Protein AF-B4F1W9-F1 (afdb_monomer_lite)

pLDDT: mean 80.56, std 11.06, range [47.81, 92.5]

Foldseek 3Di:
DVLVVQLVVLVVQLVCLVVCLVVCLPVVLVVCCVVVPPVCVVVSLVVSLVSLVVSLVSNVVSVVSNCVSPPDDPDDRDCPVVVVSVVSNVVVVVVVVVVVVVVVD

Secondary structure (DSSP, 8-state):
-HHHHHHHHHHHHHHHHHHHHHHHHHHHHHHHHHHHGGGGHHHHHHHHHHHHHHHHHHHHHHHHHHHHH-SS---PPP-HHHHHHHHHHHHHHHHHHHHHHHHH-

Organism: Proteus mirabilis (strain HI4320) (NCBI:txid529507)

Radius of gyration: 17.7 Å; chains: 1; bounding box: 43×28×56 Å

Sequence (105 aa):
MINNQKAYLAQERLFLIDKFGPLLFFLIPLIMLIIGGKSWAKYVAFLCQGIALIYIVVFYQARKYYLSFQHENNKGIPYRFYRIAWVYLFLILCLEVVLLVQHAF

Structure (mmCIF, N/CA/C/O backbone):
data_AF-B4F1W9-F1
#
_entry.id   AF-B4F1W9-F1
#
loop_
_atom_site.group_PDB
_atom_site.id
_atom_site.type_symbol
_atom_site.label_atom_id
_atom_site.label_alt_id
_atom_site.label_comp_id
_atom_site.label_asym_id
_atom_site.label_entity_id
_atom_site.label_seq_id
_atom_site.pdbx_PDB_ins_code
_atom_site.Cartn_x
_atom_site.Cartn_y
_atom_site.Cartn_z
_atom_site.occupancy
_atom_site.B_iso_or_equiv
_atom_site.auth_seq_id
_atom_site.auth_comp_id
_atom_site.auth_asym_id
_atom_site.auth_atom_id
_atom_site.pdbx_PDB_model_num
ATOM 1 N N . MET A 1 1 ? -18.279 3.662 28.907 1.00 49.06 1 MET A N 1
ATOM 2 C CA . MET A 1 1 ? -17.279 4.720 28.616 1.00 49.06 1 MET A CA 1
ATOM 3 C C . MET A 1 1 ? -16.089 4.219 27.782 1.00 49.06 1 MET A C 1
ATOM 5 O O . MET A 1 1 ? -15.817 4.812 26.748 1.00 49.06 1 MET A O 1
ATOM 9 N N . ILE A 1 2 ? -15.448 3.096 28.142 1.00 58.75 2 ILE A N 1
ATOM 10 C CA . ILE A 1 2 ? -14.267 2.520 27.446 1.00 58.75 2 ILE A CA 1
ATOM 11 C C . ILE A 1 2 ? -14.511 2.175 25.959 1.00 58.75 2 ILE A C 1
ATOM 13 O O . ILE A 1 2 ? -13.607 2.311 25.135 1.00 58.75 2 ILE A O 1
ATOM 17 N N . ASN A 1 3 ? -15.726 1.750 25.590 1.00 65.81 3 ASN A N 1
ATOM 18 C CA . ASN A 1 3 ? -16.036 1.337 24.213 1.00 65.81 3 ASN A CA 1
ATOM 19 C C . ASN A 1 3 ? -16.028 2.517 23.218 1.00 65.81 3 ASN A C 1
ATOM 21 O O . ASN A 1 3 ? -15.550 2.393 22.094 1.00 65.81 3 ASN A O 1
ATOM 25 N N . ASN A 1 4 ? -16.459 3.697 23.674 1.00 66.00 4 ASN A N 1
ATOM 26 C CA . ASN A 1 4 ? -16.554 4.895 22.837 1.00 66.00 4 ASN A CA 1
ATOM 27 C C . ASN A 1 4 ? -15.170 5.498 22.552 1.00 66.00 4 ASN A C 1
ATOM 29 O O . ASN A 1 4 ? -14.926 5.970 21.446 1.00 66.00 4 ASN A O 1
ATOM 33 N N . GLN A 1 5 ? -14.234 5.418 23.508 1.00 72.19 5 GLN A N 1
ATOM 34 C CA . GLN A 1 5 ? -12.843 5.832 23.284 1.00 72.19 5 GLN A CA 1
ATOM 35 C C . GLN A 1 5 ? -12.140 4.936 22.257 1.00 72.19 5 GLN A C 1
ATOM 37 O O . GLN A 1 5 ? -11.447 5.437 21.376 1.00 72.19 5 GLN A O 1
ATOM 42 N N . LYS A 1 6 ? -12.352 3.613 22.315 1.00 71.25 6 LYS A N 1
ATOM 43 C CA . LYS A 1 6 ? -11.785 2.670 21.333 1.00 71.25 6 LYS A CA 1
ATOM 44 C C . LYS A 1 6 ? -12.326 2.911 19.921 1.00 71.25 6 LYS A C 1
ATOM 46 O O . LYS A 1 6 ? -11.551 2.870 18.967 1.00 71.25 6 LYS A O 1
ATOM 51 N N . ALA A 1 7 ? -13.620 3.207 19.797 1.00 69.88 7 ALA A N 1
ATOM 52 C CA . ALA A 1 7 ? -14.242 3.563 18.524 1.00 69.88 7 ALA A CA 1
ATOM 53 C C . ALA A 1 7 ? -13.668 4.869 17.945 1.00 69.88 7 ALA A C 1
ATOM 55 O O . ALA A 1 7 ? -13.348 4.929 16.758 1.00 69.88 7 ALA A O 1
ATOM 56 N N . TYR A 1 8 ? -13.463 5.886 18.789 1.00 72.00 8 TYR A N 1
ATOM 57 C CA . TYR A 1 8 ? -12.881 7.166 18.377 1.00 72.00 8 TYR A CA 1
ATOM 58 C C . TYR A 1 8 ? -11.438 7.006 17.876 1.00 72.00 8 TYR A C 1
ATOM 60 O O . TYR A 1 8 ? -11.094 7.482 16.796 1.00 72.00 8 TYR A O 1
ATOM 68 N N . LEU A 1 9 ? -10.622 6.229 18.596 1.00 77.00 9 LEU A N 1
ATOM 69 C CA . LEU A 1 9 ? -9.250 5.906 18.191 1.00 77.00 9 LEU A CA 1
ATOM 70 C C . LEU A 1 9 ? -9.198 5.119 16.872 1.00 77.00 9 LEU A C 1
ATOM 72 O O . LEU A 1 9 ? -8.307 5.335 16.051 1.00 77.00 9 LEU A O 1
ATOM 76 N N . ALA A 1 10 ? -10.143 4.202 16.647 1.00 73.94 10 ALA A N 1
ATOM 77 C CA . ALA A 1 10 ? -10.241 3.471 15.385 1.00 73.94 10 ALA A CA 1
ATOM 78 C C . ALA A 1 10 ? -10.584 4.405 14.212 1.00 73.94 10 ALA A C 1
ATOM 80 O O . ALA A 1 10 ? -10.008 4.267 13.133 1.00 73.94 10 ALA A O 1
ATOM 81 N N . GLN A 1 11 ? -11.472 5.378 14.437 1.00 74.31 11 GLN A N 1
ATOM 82 C CA . GLN A 1 11 ? -11.829 6.392 13.446 1.00 74.31 11 GLN A CA 1
ATOM 83 C C . GLN A 1 11 ? -10.643 7.296 13.098 1.00 74.31 11 GLN A C 1
ATOM 85 O O . GLN A 1 11 ? -10.370 7.525 11.921 1.00 74.31 11 GLN A O 1
ATOM 90 N N . GLU A 1 12 ? -9.919 7.785 14.109 1.00 78.12 12 GLU A N 1
ATOM 91 C CA . GLU A 1 12 ? -8.731 8.620 13.908 1.00 78.12 12 GLU A CA 1
ATOM 92 C C . GLU A 1 12 ? -7.651 7.879 13.128 1.00 78.12 12 GLU A C 1
ATOM 94 O O . GLU A 1 12 ? -7.098 8.428 12.180 1.00 78.12 12 GLU A O 1
ATOM 99 N N . ARG A 1 13 ? -7.389 6.607 13.454 1.00 78.88 13 ARG A N 1
ATOM 100 C CA . ARG A 1 13 ? -6.438 5.783 12.693 1.00 78.88 13 ARG A CA 1
ATOM 101 C C . ARG A 1 13 ? -6.845 5.657 11.232 1.00 78.88 13 ARG A C 1
ATOM 103 O O . ARG A 1 13 ? -6.004 5.829 10.357 1.00 78.88 13 ARG A O 1
ATOM 110 N N . LEU A 1 14 ? -8.122 5.388 10.965 1.00 78.88 14 LEU A N 1
ATOM 111 C CA . LEU A 1 14 ? -8.639 5.276 9.604 1.00 78.88 14 LEU A CA 1
ATOM 112 C C . LEU A 1 14 ? -8.478 6.593 8.829 1.00 78.88 14 LEU A C 1
ATOM 114 O O . LEU A 1 14 ? -8.042 6.584 7.682 1.00 78.88 14 LEU A O 1
ATOM 118 N N . PHE A 1 15 ? -8.771 7.722 9.479 1.00 80.25 15 PHE A N 1
ATOM 119 C CA . PHE A 1 15 ? -8.609 9.058 8.910 1.00 80.25 15 PHE A CA 1
ATOM 120 C C . PHE A 1 15 ? -7.140 9.395 8.625 1.00 80.25 15 PHE A C 1
ATOM 122 O O . PHE A 1 15 ? -6.814 9.909 7.556 1.00 80.25 15 PHE A O 1
ATOM 129 N N . LEU A 1 16 ? -6.238 9.069 9.554 1.00 81.38 16 LEU A N 1
ATOM 130 C CA . LEU A 1 16 ? -4.800 9.242 9.368 1.00 81.38 16 LEU A CA 1
ATOM 131 C C . LEU A 1 16 ? -4.296 8.390 8.199 1.00 81.38 16 LEU A C 1
ATOM 133 O O . LEU A 1 16 ? -3.563 8.899 7.359 1.00 81.38 16 LEU A O 1
ATOM 137 N N . ILE A 1 17 ? -4.720 7.128 8.094 1.00 83.31 17 ILE A N 1
ATOM 138 C CA . ILE A 1 17 ? -4.333 6.251 6.981 1.00 83.31 17 ILE A CA 1
ATOM 139 C C . ILE A 1 17 ? -4.855 6.802 5.648 1.00 83.31 17 ILE A C 1
ATOM 141 O O . ILE A 1 17 ? -4.106 6.829 4.676 1.00 83.31 17 ILE A O 1
ATOM 145 N N . ASP A 1 18 ? -6.101 7.275 5.582 1.00 79.94 18 ASP A N 1
ATOM 146 C CA . ASP A 1 18 ? -6.665 7.845 4.351 1.00 79.94 18 ASP A CA 1
ATOM 147 C C . ASP A 1 18 ? -5.943 9.134 3.920 1.00 79.94 18 ASP A C 1
ATOM 149 O O . ASP A 1 18 ? -5.712 9.353 2.734 1.00 79.94 18 ASP A O 1
ATOM 153 N N . LYS A 1 19 ? -5.504 9.956 4.882 1.00 82.50 19 LYS A N 1
ATOM 154 C CA . LYS A 1 19 ? -4.785 11.207 4.609 1.00 82.50 19 LYS A CA 1
ATOM 155 C C . LYS A 1 19 ? -3.306 10.997 4.269 1.00 82.50 19 LYS A C 1
ATOM 157 O O . LYS A 1 19 ? -2.795 11.621 3.342 1.00 82.50 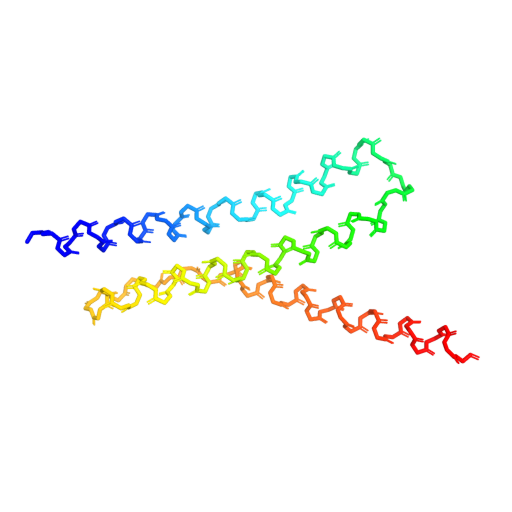19 LYS A O 1
ATOM 162 N N . PHE A 1 20 ? -2.608 10.145 5.018 1.00 84.25 20 PHE A N 1
ATOM 163 C CA . PHE A 1 20 ? -1.164 9.929 4.869 1.00 84.25 20 PHE A CA 1
ATOM 164 C C . PHE A 1 20 ? -0.810 8.823 3.873 1.00 84.25 20 PHE A C 1
ATOM 166 O O . PHE A 1 20 ? 0.286 8.847 3.320 1.00 84.25 20 PHE A O 1
ATOM 173 N N . GLY A 1 21 ? -1.715 7.883 3.598 1.00 82.25 21 GLY A N 1
ATOM 174 C CA . GLY A 1 21 ? -1.503 6.812 2.622 1.00 82.25 21 GLY A CA 1
ATOM 175 C C . GLY A 1 21 ? -1.144 7.319 1.221 1.00 82.25 21 GLY A C 1
ATOM 176 O O . GLY A 1 21 ? -0.085 6.947 0.716 1.00 82.25 21 GLY A O 1
ATOM 177 N N . PRO A 1 22 ? -1.951 8.214 0.616 1.00 84.62 22 PRO A N 1
ATOM 178 C CA . PRO A 1 22 ? -1.618 8.829 -0.666 1.00 84.62 22 PRO A CA 1
ATOM 179 C C . PRO A 1 22 ? -0.300 9.597 -0.610 1.00 84.62 22 PRO A C 1
ATOM 181 O O . PRO A 1 22 ? 0.527 9.471 -1.509 1.00 84.62 22 PRO A O 1
ATOM 184 N N . LEU A 1 23 ? -0.077 10.360 0.465 1.00 87.31 23 LEU A N 1
ATOM 185 C CA . LEU A 1 23 ? 1.137 11.153 0.634 1.00 87.31 23 LEU A CA 1
ATOM 186 C C . LEU A 1 23 ? 2.388 10.264 0.584 1.00 87.31 23 LEU A C 1
ATOM 188 O O . LEU A 1 23 ? 3.302 10.539 -0.186 1.00 87.31 23 LEU A O 1
ATOM 192 N N . LEU A 1 24 ? 2.408 9.179 1.361 1.00 85.12 24 LEU A N 1
ATOM 193 C CA . LEU A 1 24 ? 3.523 8.230 1.397 1.00 85.12 24 LEU A CA 1
ATOM 194 C C . LEU A 1 24 ? 3.710 7.518 0.054 1.00 85.12 24 LEU A C 1
ATOM 196 O O . LEU A 1 24 ? 4.844 7.352 -0.393 1.00 85.12 24 LEU A O 1
ATOM 200 N N . PHE A 1 25 ? 2.607 7.152 -0.606 1.00 86.06 25 PHE A N 1
ATOM 201 C CA . PHE A 1 25 ? 2.630 6.496 -1.911 1.00 86.06 25 PHE A CA 1
ATOM 202 C C . PHE A 1 25 ? 3.261 7.359 -3.007 1.00 86.06 25 PHE A C 1
ATOM 204 O O . PHE A 1 25 ? 3.898 6.817 -3.897 1.00 86.06 25 PHE A O 1
ATOM 211 N N . PHE A 1 26 ? 3.133 8.687 -2.950 1.00 86.19 26 PHE A N 1
ATOM 212 C CA . PHE A 1 26 ? 3.797 9.577 -3.908 1.00 86.19 26 PHE A CA 1
ATOM 213 C C . PHE A 1 26 ? 5.193 10.008 -3.453 1.00 86.19 26 PHE A C 1
ATOM 215 O O . PHE A 1 26 ? 6.111 10.077 -4.267 1.00 86.19 26 PHE A O 1
ATOM 222 N N . LEU A 1 27 ? 5.373 10.285 -2.161 1.00 89.50 27 LEU A N 1
ATOM 223 C CA . LEU A 1 27 ? 6.601 10.880 -1.642 1.00 89.50 27 LEU A CA 1
ATOM 224 C C . LEU A 1 27 ? 7.783 9.903 -1.676 1.00 89.50 27 LEU A C 1
ATOM 226 O O . LEU A 1 27 ? 8.874 10.287 -2.092 1.00 89.50 27 LEU A O 1
ATOM 230 N N . ILE A 1 28 ? 7.577 8.645 -1.270 1.00 87.62 28 ILE A N 1
ATOM 231 C CA . ILE A 1 28 ? 8.665 7.655 -1.205 1.00 87.62 28 ILE A CA 1
ATOM 232 C C . ILE A 1 28 ? 9.221 7.354 -2.609 1.00 87.62 28 ILE A C 1
ATOM 234 O O . ILE A 1 28 ? 10.437 7.464 -2.797 1.00 87.62 28 ILE A O 1
ATOM 238 N N . PRO A 1 29 ? 8.380 7.050 -3.619 1.00 86.31 29 PRO A N 1
ATOM 239 C CA . PRO A 1 29 ? 8.844 6.866 -4.991 1.00 86.31 29 PRO A CA 1
ATOM 240 C C . PRO A 1 29 ? 9.527 8.106 -5.556 1.00 86.31 29 PRO A C 1
ATOM 242 O O . PRO A 1 29 ? 10.562 7.981 -6.201 1.00 86.31 29 PRO A O 1
ATOM 245 N N . LEU A 1 30 ? 8.984 9.297 -5.285 1.00 88.88 30 LEU A N 1
ATOM 246 C CA . LEU A 1 30 ? 9.531 10.553 -5.790 1.00 88.88 30 LEU A CA 1
ATOM 247 C C . LEU A 1 30 ? 10.949 10.810 -5.266 1.00 88.88 30 LEU A C 1
ATOM 249 O O . LEU A 1 30 ? 11.838 11.117 -6.056 1.00 88.88 30 LEU A O 1
ATOM 253 N N . ILE A 1 31 ? 11.183 10.636 -3.961 1.00 88.56 31 ILE A N 1
ATOM 254 C CA . ILE A 1 31 ? 12.516 10.797 -3.358 1.00 88.56 31 ILE A CA 1
ATOM 255 C C . ILE A 1 31 ? 13.505 9.799 -3.973 1.00 88.56 31 ILE A C 1
ATOM 257 O O . ILE A 1 31 ? 14.604 10.187 -4.370 1.00 88.56 31 ILE A O 1
ATOM 261 N N . MET A 1 32 ? 13.110 8.529 -4.109 1.00 85.19 32 MET A N 1
ATOM 262 C CA . MET A 1 32 ? 13.962 7.518 -4.741 1.00 85.19 32 MET A CA 1
ATOM 263 C C . MET A 1 32 ? 14.285 7.850 -6.199 1.00 85.19 32 MET A C 1
ATOM 265 O O . MET A 1 32 ? 15.413 7.635 -6.637 1.00 85.19 32 MET A O 1
ATOM 269 N N . LEU A 1 33 ? 13.329 8.403 -6.947 1.00 86.25 33 LEU A N 1
ATOM 270 C CA . LEU A 1 33 ? 13.530 8.766 -8.348 1.00 86.25 33 LEU A CA 1
ATOM 271 C C . LEU A 1 33 ? 14.448 9.987 -8.503 1.00 86.25 33 LEU A C 1
ATOM 273 O O . LEU A 1 33 ? 15.245 10.028 -9.438 1.00 86.25 33 LEU A O 1
ATOM 277 N N . ILE A 1 34 ? 14.380 10.948 -7.575 1.00 88.81 34 ILE A N 1
ATOM 278 C CA . ILE A 1 34 ? 15.278 12.114 -7.535 1.00 88.81 34 ILE A CA 1
ATOM 279 C C . ILE A 1 34 ? 16.724 11.679 -7.262 1.00 88.81 34 ILE A C 1
ATOM 281 O O . ILE A 1 34 ? 17.640 12.175 -7.911 1.00 88.81 34 ILE A O 1
ATOM 285 N N . ILE A 1 35 ? 16.932 10.744 -6.330 1.00 86.94 35 ILE A N 1
ATOM 286 C CA . ILE A 1 35 ? 18.275 10.283 -5.941 1.00 86.94 35 ILE A CA 1
ATOM 287 C C . ILE A 1 35 ? 18.855 9.315 -6.980 1.00 86.94 35 ILE A C 1
ATOM 289 O O . ILE A 1 35 ? 20.007 9.446 -7.386 1.00 86.94 35 ILE A O 1
ATOM 293 N N . GLY A 1 36 ? 18.070 8.322 -7.399 1.00 80.25 36 GLY A N 1
ATOM 294 C CA . GLY A 1 36 ? 18.533 7.232 -8.259 1.00 80.25 36 GLY A CA 1
ATOM 295 C C . GLY A 1 36 ? 18.452 7.519 -9.762 1.00 80.25 36 GLY A C 1
ATOM 296 O O . GLY A 1 36 ? 19.081 6.828 -10.568 1.00 80.25 36 GLY A O 1
ATOM 297 N N . GLY A 1 37 ? 17.679 8.526 -10.174 1.00 83.38 37 GLY A N 1
ATOM 298 C CA . GLY A 1 37 ? 17.457 8.843 -11.583 1.00 83.38 37 GLY A CA 1
ATOM 299 C C . GLY A 1 37 ? 16.818 7.689 -12.372 1.00 83.38 37 GLY A C 1
ATOM 300 O O . GLY A 1 37 ? 16.120 6.828 -11.835 1.00 83.38 37 GLY A O 1
ATOM 301 N N . LYS A 1 38 ? 17.060 7.651 -13.691 1.00 81.44 38 LYS A N 1
ATOM 302 C CA . LYS A 1 38 ? 16.395 6.710 -14.621 1.00 81.44 38 LYS A CA 1
ATOM 303 C C . LYS A 1 38 ? 16.708 5.234 -14.351 1.00 81.44 38 LYS A C 1
ATOM 305 O O . LYS A 1 38 ? 15.841 4.390 -14.556 1.00 81.44 38 LYS A O 1
ATOM 310 N N . SER A 1 39 ? 17.920 4.923 -13.890 1.00 83.75 39 SER A N 1
ATOM 311 C CA . SER A 1 39 ? 18.347 3.537 -13.630 1.00 83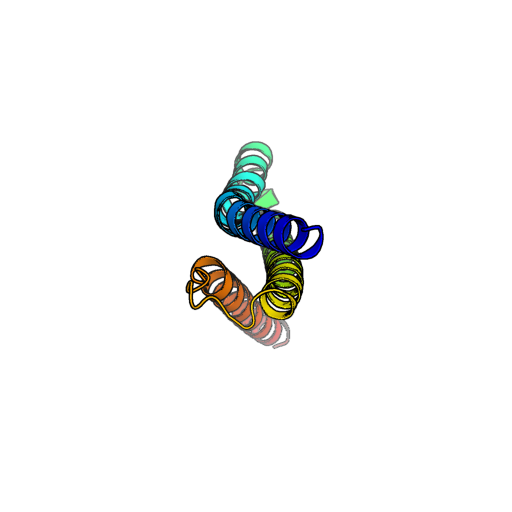.75 39 SER A CA 1
ATOM 312 C C . SER A 1 39 ? 17.507 2.877 -12.527 1.00 83.75 39 SER A C 1
ATOM 314 O O . SER A 1 39 ? 17.271 1.670 -12.540 1.00 83.75 39 SER A O 1
ATOM 316 N N . TRP A 1 40 ? 16.963 3.687 -11.613 1.00 85.50 40 TRP A N 1
ATOM 317 C CA . TRP A 1 40 ? 16.200 3.207 -10.467 1.00 85.50 40 TRP A CA 1
ATOM 318 C C . TRP A 1 40 ? 14.701 3.048 -10.731 1.00 85.50 40 TRP A C 1
ATOM 320 O O . TRP A 1 40 ? 13.993 2.508 -9.885 1.00 85.50 40 TRP A O 1
ATOM 330 N N . ALA A 1 41 ? 14.207 3.439 -11.910 1.00 83.81 41 ALA A N 1
ATOM 331 C CA . ALA A 1 41 ? 12.778 3.413 -12.227 1.00 83.81 41 ALA A CA 1
ATOM 332 C C . ALA A 1 41 ? 12.142 2.020 -12.054 1.00 83.81 41 ALA A C 1
ATOM 334 O O . ALA A 1 41 ? 11.020 1.917 -11.561 1.00 83.81 41 ALA A O 1
ATOM 335 N N . LYS A 1 42 ? 12.874 0.945 -12.387 1.00 82.69 42 LYS A N 1
ATOM 336 C CA . LYS A 1 42 ? 12.414 -0.442 -12.184 1.00 82.69 42 LYS A CA 1
ATOM 337 C C . LYS A 1 42 ? 12.229 -0.774 -10.699 1.00 82.69 42 LYS A C 1
ATOM 339 O O . LYS A 1 42 ? 11.205 -1.329 -10.316 1.00 82.69 42 LYS A O 1
ATOM 344 N N . TYR A 1 43 ? 13.190 -0.385 -9.861 1.00 85.94 43 TYR A N 1
ATOM 345 C CA . TYR A 1 43 ? 13.117 -0.594 -8.413 1.00 85.94 43 TYR A CA 1
ATOM 346 C C . TYR A 1 43 ? 12.010 0.244 -7.779 1.00 85.94 43 TYR A C 1
ATOM 348 O O . TYR A 1 43 ? 11.294 -0.244 -6.912 1.00 85.94 43 TYR A O 1
ATOM 356 N N . VAL A 1 44 ? 11.826 1.478 -8.250 1.00 86.94 44 VAL A N 1
ATOM 357 C CA . VAL A 1 44 ? 10.742 2.349 -7.793 1.00 86.94 44 VAL A CA 1
ATOM 358 C C . VAL A 1 44 ? 9.377 1.760 -8.150 1.00 86.94 44 VAL A C 1
ATOM 360 O O . VAL A 1 44 ? 8.499 1.742 -7.295 1.00 86.94 44 VAL A O 1
ATOM 363 N N . ALA A 1 45 ? 9.201 1.215 -9.359 1.00 84.31 45 ALA A N 1
ATOM 364 C CA . ALA A 1 45 ? 7.956 0.552 -9.749 1.00 84.31 45 ALA A CA 1
ATOM 365 C C . ALA A 1 45 ? 7.621 -0.633 -8.827 1.00 84.31 45 ALA A C 1
ATOM 367 O O . ALA A 1 45 ? 6.500 -0.719 -8.328 1.00 84.31 45 ALA A O 1
ATOM 368 N N . PHE A 1 46 ? 8.603 -1.488 -8.527 1.00 86.94 46 PHE A N 1
ATOM 369 C CA . PHE A 1 46 ? 8.431 -2.602 -7.591 1.00 86.94 46 PHE A CA 1
ATOM 370 C C . PHE A 1 46 ? 8.124 -2.122 -6.162 1.00 86.94 46 PHE A C 1
ATOM 372 O O . PHE A 1 46 ? 7.246 -2.644 -5.475 1.00 86.94 46 PHE A O 1
ATOM 379 N N . LEU A 1 47 ? 8.801 -1.066 -5.716 1.00 88.62 47 LEU A N 1
ATOM 380 C CA . LEU A 1 47 ? 8.589 -0.477 -4.400 1.00 88.62 47 LEU A CA 1
ATOM 381 C C . LEU A 1 47 ? 7.176 0.117 -4.266 1.00 88.62 47 LEU A C 1
ATOM 383 O O . LEU A 1 47 ? 6.524 -0.084 -3.241 1.00 88.62 47 LEU A O 1
ATOM 387 N N . CYS A 1 48 ? 6.657 0.770 -5.309 1.00 89.62 48 CYS A N 1
ATOM 388 C CA . CYS A 1 48 ? 5.277 1.251 -5.348 1.00 89.62 48 CYS A CA 1
ATOM 389 C C . CYS A 1 48 ? 4.257 0.111 -5.208 1.00 89.62 48 CYS A C 1
ATOM 391 O O . CYS A 1 48 ? 3.276 0.266 -4.481 1.00 89.62 48 CYS A O 1
ATOM 393 N N . GLN A 1 49 ? 4.478 -1.042 -5.848 1.00 89.00 49 GLN A N 1
ATOM 394 C CA . GLN A 1 49 ? 3.612 -2.219 -5.676 1.00 89.00 49 GLN A CA 1
ATOM 395 C C . GLN A 1 49 ? 3.584 -2.681 -4.217 1.00 89.00 49 GLN A C 1
ATOM 397 O O . GLN A 1 49 ? 2.511 -2.901 -3.652 1.00 89.00 49 GLN A O 1
ATOM 402 N N . GLY A 1 50 ? 4.760 -2.761 -3.585 1.00 90.25 50 GLY A N 1
ATOM 403 C CA . GLY A 1 50 ? 4.886 -3.112 -2.172 1.00 90.25 50 GLY A CA 1
ATOM 404 C C . GLY A 1 50 ? 4.134 -2.139 -1.262 1.00 90.25 50 GLY A C 1
ATOM 405 O O . GLY A 1 50 ? 3.355 -2.566 -0.409 1.00 90.25 50 GLY A O 1
ATOM 406 N N . ILE A 1 51 ? 4.294 -0.828 -1.476 1.00 89.31 51 ILE A N 1
ATOM 407 C CA . ILE A 1 51 ? 3.573 0.193 -0.701 1.00 89.31 51 ILE A CA 1
ATOM 408 C C . ILE A 1 51 ? 2.059 0.087 -0.926 1.00 89.31 51 ILE A C 1
ATOM 410 O O . ILE A 1 51 ? 1.306 0.166 0.046 1.00 89.31 51 ILE A O 1
ATOM 414 N N . ALA A 1 52 ? 1.593 -0.121 -2.164 1.00 89.69 52 ALA A N 1
ATOM 415 C CA . ALA A 1 52 ? 0.169 -0.303 -2.454 1.00 89.69 52 ALA A CA 1
ATOM 416 C C . ALA A 1 52 ? -0.416 -1.506 -1.698 1.00 89.69 52 ALA A C 1
ATOM 418 O O . ALA A 1 52 ? -1.475 -1.384 -1.080 1.00 89.69 52 ALA A O 1
ATOM 419 N N . LEU A 1 53 ? 0.287 -2.643 -1.693 1.00 91.38 53 LEU A N 1
ATOM 420 C CA . LEU A 1 53 ? -0.122 -3.839 -0.952 1.00 91.38 53 LEU A CA 1
ATOM 421 C C . LEU A 1 53 ? -0.193 -3.578 0.555 1.00 91.38 53 LEU A C 1
ATOM 423 O O . LEU A 1 53 ? -1.213 -3.874 1.181 1.00 91.38 53 LEU A O 1
ATOM 427 N N . ILE A 1 54 ? 0.853 -2.982 1.135 1.00 90.31 54 ILE A N 1
ATOM 428 C CA . ILE A 1 54 ? 0.884 -2.638 2.563 1.00 90.31 54 ILE A CA 1
ATOM 429 C C . ILE A 1 54 ? -0.282 -1.706 2.902 1.00 90.31 54 ILE A C 1
ATOM 431 O O . ILE A 1 54 ? -1.010 -1.957 3.863 1.00 90.31 54 ILE A O 1
ATOM 435 N N . TYR A 1 55 ? -0.507 -0.670 2.093 1.00 88.75 55 TYR A N 1
ATOM 436 C CA . TYR A 1 55 ? -1.610 0.264 2.288 1.00 88.75 55 TYR A CA 1
ATOM 437 C C . TYR A 1 55 ? -2.971 -0.443 2.269 1.00 88.75 55 TYR A C 1
ATOM 439 O O . TYR A 1 55 ? -3.782 -0.231 3.171 1.00 88.75 55 TYR A O 1
ATOM 447 N N . ILE A 1 56 ? -3.216 -1.321 1.292 1.00 89.38 56 ILE A N 1
ATOM 448 C CA . ILE A 1 56 ? -4.463 -2.090 1.183 1.00 89.38 56 ILE A CA 1
ATOM 449 C C . ILE A 1 56 ? -4.686 -2.947 2.430 1.00 89.38 56 ILE A C 1
ATOM 451 O O . ILE A 1 56 ? -5.787 -2.937 2.986 1.00 89.38 56 ILE A O 1
ATOM 455 N N . VAL A 1 57 ? -3.658 -3.665 2.888 1.00 89.94 57 VAL A N 1
ATOM 456 C CA . VAL A 1 57 ? -3.747 -4.540 4.065 1.00 89.94 57 VAL A CA 1
ATOM 457 C C . VAL A 1 57 ? -4.018 -3.726 5.330 1.00 89.94 57 VAL A C 1
ATOM 459 O O . VAL A 1 57 ? -4.930 -4.056 6.091 1.00 89.94 57 VAL A O 1
ATOM 462 N N . VAL A 1 58 ? -3.275 -2.637 5.540 1.00 88.19 58 VAL A N 1
ATOM 463 C CA . VAL A 1 58 ? -3.429 -1.757 6.707 1.00 88.19 58 VAL A CA 1
ATOM 464 C C . VAL A 1 58 ? -4.811 -1.101 6.715 1.00 88.19 58 VAL A C 1
ATOM 466 O O . VAL A 1 58 ? -5.499 -1.126 7.738 1.00 88.19 58 VAL A O 1
ATOM 469 N N . PHE A 1 59 ? -5.268 -0.582 5.573 1.00 87.00 59 PHE A N 1
ATOM 470 C CA . PHE A 1 59 ? -6.594 0.020 5.439 1.00 87.00 59 PHE A CA 1
ATOM 471 C C . PHE A 1 59 ? -7.711 -1.006 5.665 1.00 87.00 59 PHE A C 1
ATOM 473 O O . PHE A 1 59 ? -8.690 -0.717 6.351 1.00 87.00 59 PHE A O 1
ATOM 480 N N . TYR A 1 60 ? -7.563 -2.228 5.145 1.00 86.62 60 TYR A N 1
ATOM 481 C CA . TYR A 1 60 ? -8.535 -3.302 5.340 1.00 86.62 60 TYR A CA 1
ATOM 482 C C . TYR A 1 60 ? -8.657 -3.709 6.813 1.00 86.62 60 TYR A C 1
ATOM 484 O O . TYR A 1 60 ? -9.771 -3.821 7.330 1.00 86.62 60 TYR A O 1
ATOM 492 N N . GLN A 1 61 ? -7.530 -3.876 7.512 1.00 84.94 61 GLN A N 1
ATOM 493 C CA . GLN A 1 61 ? -7.528 -4.191 8.942 1.00 84.94 61 GLN A CA 1
ATOM 494 C C . GLN A 1 61 ? -8.150 -3.062 9.769 1.00 84.94 61 GLN A C 1
ATOM 496 O O . GLN A 1 61 ? -9.029 -3.319 10.595 1.00 84.94 61 GLN A O 1
ATOM 501 N N . ALA A 1 62 ? -7.755 -1.812 9.509 1.00 82.75 62 ALA A N 1
ATOM 502 C CA . ALA A 1 62 ? -8.303 -0.646 10.194 1.00 82.75 62 ALA A CA 1
ATOM 503 C C . ALA A 1 62 ? -9.817 -0.509 9.961 1.00 82.75 62 ALA A C 1
ATOM 505 O O . ALA A 1 62 ? -10.568 -0.260 10.906 1.00 82.75 62 ALA A O 1
ATOM 506 N N . ARG A 1 63 ? -10.287 -0.766 8.733 1.00 80.50 63 ARG A N 1
ATOM 507 C CA . ARG A 1 63 ? -11.714 -0.774 8.390 1.00 80.50 63 ARG A CA 1
ATOM 508 C C . ARG A 1 63 ? -12.473 -1.889 9.102 1.00 80.50 63 ARG A C 1
ATOM 510 O O . ARG A 1 63 ? -13.543 -1.629 9.642 1.00 80.50 63 ARG A O 1
ATOM 517 N N . LYS A 1 64 ? -11.945 -3.116 9.114 1.00 81.19 64 LYS A N 1
ATOM 518 C CA . LYS A 1 64 ? -12.574 -4.256 9.802 1.00 81.19 64 LYS A CA 1
ATOM 519 C C . LYS A 1 64 ? -12.720 -3.975 11.297 1.00 81.19 64 LYS A C 1
ATOM 521 O O . LYS A 1 64 ? -13.784 -4.213 11.861 1.00 81.19 64 LYS A O 1
ATOM 526 N N . TYR A 1 65 ? -11.673 -3.422 11.909 1.00 74.81 65 TYR A N 1
ATOM 527 C CA . TYR A 1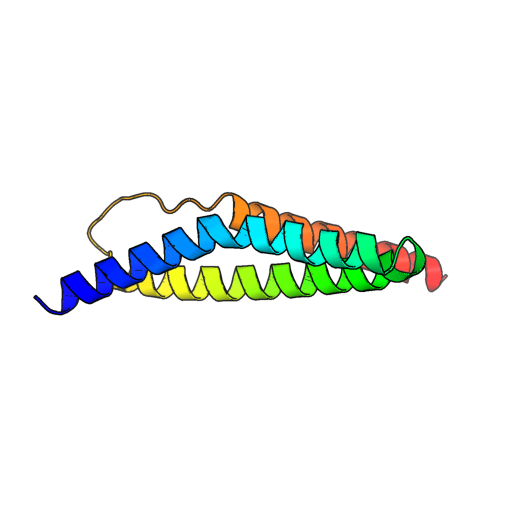 65 ? -11.699 -3.019 13.309 1.00 74.81 65 TYR A CA 1
ATOM 528 C C . TYR A 1 65 ? -12.757 -1.931 13.535 1.00 74.81 65 TYR A C 1
ATOM 530 O O . TYR A 1 65 ? -13.650 -2.115 14.350 1.00 74.81 65 TYR A O 1
ATOM 538 N N . TYR A 1 66 ? -12.757 -0.857 12.745 1.00 72.75 66 TYR A N 1
ATOM 539 C CA . TYR A 1 66 ? -13.747 0.219 12.846 1.00 72.75 66 TYR A CA 1
ATOM 540 C C . TYR A 1 66 ? -15.205 -0.257 12.688 1.00 72.75 66 TYR A C 1
ATOM 542 O O . TYR A 1 66 ? -16.048 0.086 13.514 1.00 72.75 66 TYR A O 1
ATOM 550 N N . LEU A 1 67 ? -15.502 -1.106 11.697 1.00 71.69 67 LEU A N 1
ATOM 551 C CA . LEU A 1 67 ? -16.849 -1.656 11.476 1.00 71.69 67 LEU A CA 1
ATOM 552 C C . LEU A 1 67 ? -17.333 -2.545 12.629 1.00 71.69 67 LEU A C 1
ATOM 554 O O . LEU A 1 67 ? -18.529 -2.581 12.899 1.00 71.69 67 LEU A O 1
ATOM 558 N N . SER A 1 68 ? -16.422 -3.227 13.330 1.00 69.56 68 SER A N 1
ATOM 559 C CA . SER A 1 68 ? -16.782 -4.017 14.516 1.00 69.56 68 SER A CA 1
ATOM 560 C C . SER A 1 68 ? -17.217 -3.160 15.713 1.00 69.56 68 SER A C 1
ATOM 562 O O . SER A 1 68 ? -17.974 -3.638 16.552 1.00 69.56 68 SER A O 1
ATOM 564 N N . PHE A 1 69 ? -16.793 -1.890 15.775 1.00 66.69 69 PHE A N 1
ATOM 565 C CA . PHE A 1 69 ? -17.217 -0.935 16.810 1.00 66.69 69 PHE A CA 1
ATOM 566 C C . PHE A 1 69 ? -18.376 -0.041 16.372 1.00 66.69 69 PHE A C 1
ATOM 568 O O . PHE A 1 69 ? -19.077 0.513 17.214 1.00 66.69 69 PHE A O 1
ATOM 575 N N . GLN A 1 70 ? -18.572 0.124 15.066 1.00 63.91 70 GLN A N 1
ATOM 576 C CA . GLN A 1 70 ? -19.540 1.048 14.501 1.00 63.91 70 GLN A CA 1
ATOM 577 C C . GLN A 1 70 ? -20.673 0.287 13.803 1.00 63.91 70 GLN A C 1
ATOM 579 O O . GLN A 1 70 ? -20.829 0.351 12.589 1.00 63.91 70 GLN A O 1
ATOM 584 N N . HIS A 1 71 ? -21.481 -0.434 14.583 1.00 55.09 71 HIS A N 1
ATOM 585 C CA . HIS A 1 71 ? -22.766 -0.958 14.102 1.00 55.09 71 HIS A CA 1
ATOM 586 C C . HIS A 1 71 ? -23.857 0.129 14.015 1.00 55.09 71 HIS A C 1
ATOM 588 O O . HIS A 1 71 ? -24.872 -0.090 13.367 1.00 55.09 71 HIS A O 1
ATOM 594 N N . GLU A 1 72 ? -23.639 1.316 14.601 1.00 47.81 72 GLU A N 1
ATOM 595 C CA . GLU A 1 72 ? -24.687 2.343 14.754 1.00 47.81 72 GLU A CA 1
ATOM 596 C C . GLU A 1 72 ? -24.462 3.665 14.010 1.00 47.81 72 GLU A C 1
ATOM 598 O O . GLU A 1 72 ? -25.385 4.471 13.937 1.00 47.81 72 GLU A O 1
ATOM 603 N N . ASN A 1 73 ? -23.278 3.942 13.451 1.00 50.59 73 ASN A N 1
ATOM 604 C CA . ASN A 1 73 ? -23.006 5.271 12.890 1.00 50.59 73 ASN A CA 1
ATOM 605 C C . ASN A 1 73 ? -22.664 5.228 11.400 1.00 50.59 73 ASN A C 1
ATOM 607 O O . ASN A 1 73 ? -21.600 4.788 10.986 1.00 50.59 73 ASN A O 1
ATOM 611 N N . ASN A 1 74 ? -23.594 5.739 10.599 1.00 52.59 74 ASN A N 1
ATOM 612 C CA . ASN A 1 74 ? -23.641 5.696 9.140 1.00 52.59 74 ASN A CA 1
ATOM 613 C C . ASN A 1 74 ? -22.673 6.697 8.464 1.00 52.59 74 ASN A C 1
ATOM 615 O O . ASN A 1 74 ? -22.992 7.296 7.436 1.00 52.59 74 ASN A O 1
ATOM 619 N N . LYS A 1 75 ? -21.500 6.959 9.058 1.00 54.09 75 LYS A N 1
ATOM 620 C CA . LYS A 1 75 ? -20.506 7.861 8.461 1.00 54.09 75 LYS A CA 1
ATOM 621 C C . LYS A 1 75 ? -19.702 7.091 7.421 1.00 54.09 75 LYS A C 1
ATOM 623 O O . LYS A 1 75 ? -18.824 6.298 7.753 1.00 54.09 75 LYS A O 1
ATOM 628 N N . GLY A 1 76 ? -20.038 7.327 6.153 1.00 59.00 76 GLY A N 1
ATOM 629 C CA . GLY A 1 76 ? -19.372 6.725 5.003 1.00 59.00 76 GLY A CA 1
ATOM 630 C C . GLY A 1 76 ? -17.857 6.903 5.074 1.00 59.00 76 GLY A C 1
ATOM 631 O O . GLY A 1 76 ? -17.347 8.021 5.073 1.00 59.00 76 GLY A O 1
ATOM 632 N N . ILE A 1 77 ? -17.142 5.783 5.138 1.00 64.06 77 ILE A N 1
ATOM 633 C CA . ILE A 1 77 ? -15.682 5.759 5.104 1.00 64.06 77 ILE A CA 1
ATOM 634 C C . ILE A 1 77 ? -15.228 6.165 3.695 1.00 64.06 77 ILE A C 1
ATOM 636 O O . ILE A 1 77 ? -15.647 5.520 2.725 1.00 64.06 77 ILE A O 1
ATOM 640 N N . PRO A 1 78 ? -14.364 7.182 3.544 1.00 66.31 78 PRO A N 1
ATOM 641 C CA . PRO A 1 78 ? -13.766 7.492 2.254 1.00 66.31 78 PRO A CA 1
ATOM 642 C C . PRO A 1 78 ? -12.922 6.299 1.784 1.00 66.31 78 PRO A C 1
ATOM 644 O O . PRO A 1 78 ? -12.002 5.857 2.458 1.00 66.31 78 PRO A O 1
ATOM 647 N N . TYR A 1 79 ? -13.280 5.731 0.631 1.00 73.88 79 TYR A N 1
ATOM 648 C CA . TYR A 1 79 ? -12.649 4.533 0.055 1.00 73.88 79 TYR A CA 1
ATOM 649 C C . TYR A 1 79 ? -11.880 4.838 -1.241 1.00 73.88 79 TYR A C 1
ATOM 651 O O . TYR A 1 79 ? -11.492 3.924 -1.971 1.00 73.88 79 TYR A O 1
ATOM 659 N N . ARG A 1 80 ? -11.725 6.122 -1.591 1.00 81.25 80 ARG A N 1
ATOM 660 C CA . ARG A 1 80 ? -11.269 6.548 -2.924 1.00 81.25 80 ARG A CA 1
ATOM 661 C C . ARG A 1 80 ? -9.849 6.069 -3.208 1.00 81.25 80 ARG A C 1
ATOM 663 O O . ARG A 1 80 ? -9.641 5.387 -4.207 1.00 81.25 80 ARG A O 1
ATOM 670 N N . PHE A 1 81 ? -8.903 6.361 -2.316 1.00 84.56 81 PHE A N 1
ATOM 671 C CA . PHE A 1 81 ? -7.513 5.955 -2.516 1.00 84.56 81 PHE A CA 1
ATOM 672 C C . PHE A 1 81 ? -7.330 4.437 -2.400 1.00 84.56 81 PHE A C 1
ATOM 674 O O . PHE A 1 81 ? -6.624 3.850 -3.209 1.00 84.56 81 PHE A O 1
ATOM 681 N N . TYR A 1 82 ? -8.067 3.775 -1.502 1.00 85.88 82 TYR A N 1
ATOM 682 C CA . TYR A 1 82 ? -8.141 2.310 -1.444 1.00 85.88 82 TYR A CA 1
ATOM 683 C C . TYR A 1 82 ? -8.564 1.675 -2.773 1.00 85.88 82 TYR A C 1
ATOM 685 O O . TYR A 1 82 ? -7.930 0.729 -3.236 1.00 85.88 82 TYR A O 1
ATOM 693 N N . ARG A 1 83 ? -9.595 2.217 -3.431 1.00 86.31 83 ARG A N 1
ATOM 694 C CA . ARG A 1 83 ? -10.018 1.745 -4.757 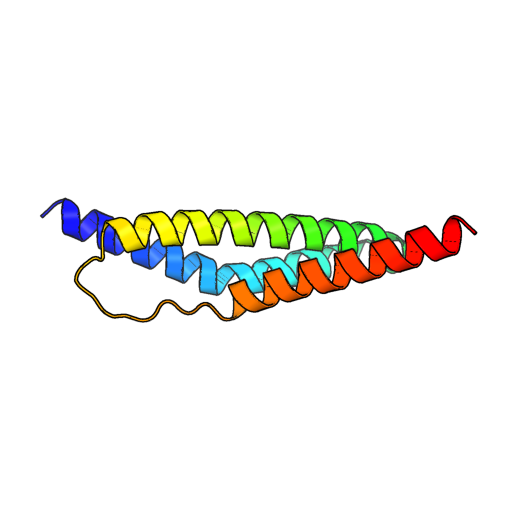1.00 86.31 83 ARG A CA 1
ATOM 695 C C . ARG A 1 83 ? -8.936 1.988 -5.812 1.00 86.31 83 ARG A C 1
ATOM 697 O O . ARG A 1 83 ? -8.679 1.104 -6.619 1.00 86.31 83 ARG A O 1
ATOM 704 N N . ILE A 1 84 ? -8.296 3.157 -5.789 1.00 88.38 84 ILE A N 1
ATOM 705 C CA . ILE A 1 84 ? -7.211 3.498 -6.721 1.00 88.38 84 ILE A CA 1
ATOM 706 C C . ILE A 1 84 ? -6.013 2.559 -6.532 1.00 88.38 84 ILE A C 1
ATOM 708 O O . ILE A 1 84 ? -5.478 2.079 -7.523 1.00 88.38 84 ILE A O 1
ATOM 712 N N . ALA A 1 85 ? -5.631 2.237 -5.293 1.00 88.44 85 ALA A N 1
ATOM 713 C CA . ALA A 1 85 ? -4.537 1.312 -4.997 1.00 88.44 85 ALA A CA 1
ATOM 714 C C . ALA A 1 85 ? -4.796 -0.096 -5.563 1.00 88.44 85 ALA A C 1
ATOM 716 O O . ALA A 1 85 ? -3.893 -0.709 -6.130 1.00 88.44 85 ALA A O 1
ATOM 717 N N . TRP A 1 86 ? -6.038 -0.586 -5.481 1.00 90.56 86 TRP A N 1
ATOM 718 C CA . TRP A 1 86 ? -6.433 -1.845 -6.120 1.00 90.56 86 TRP A CA 1
ATOM 719 C C . TRP A 1 86 ? -6.358 -1.787 -7.645 1.00 90.56 86 TRP A C 1
ATOM 721 O O . TRP A 1 86 ? -5.824 -2.705 -8.262 1.00 90.56 86 TRP A O 1
ATOM 731 N N . VAL A 1 87 ? -6.865 -0.711 -8.255 1.00 92.12 87 VAL A N 1
ATOM 732 C CA . VAL A 1 87 ? -6.790 -0.514 -9.714 1.00 92.12 87 VAL A CA 1
ATOM 733 C C . VAL A 1 87 ? -5.334 -0.439 -10.174 1.00 92.12 87 VAL A C 1
ATOM 735 O O . VAL A 1 87 ? -4.979 -1.048 -11.177 1.00 92.12 87 VAL A O 1
ATOM 738 N N . TYR A 1 88 ? -4.485 0.259 -9.421 1.00 90.38 88 TYR A N 1
ATOM 739 C CA . TYR A 1 88 ? -3.053 0.361 -9.680 1.00 90.38 88 TYR A CA 1
ATOM 740 C C . TYR A 1 88 ? -2.373 -1.013 -9.686 1.00 90.38 88 TYR A C 1
ATOM 742 O O . TYR A 1 88 ? -1.694 -1.344 -10.657 1.00 90.38 88 TYR A O 1
ATOM 750 N N . LEU A 1 89 ? -2.598 -1.832 -8.650 1.00 90.44 89 LEU A N 1
ATOM 751 C CA . LEU A 1 89 ? -2.046 -3.189 -8.596 1.00 90.44 89 LEU A CA 1
ATOM 752 C C . LEU A 1 89 ? -2.555 -4.061 -9.740 1.00 90.44 89 LEU A C 1
ATOM 754 O O . LEU A 1 89 ? -1.766 -4.768 -10.357 1.00 90.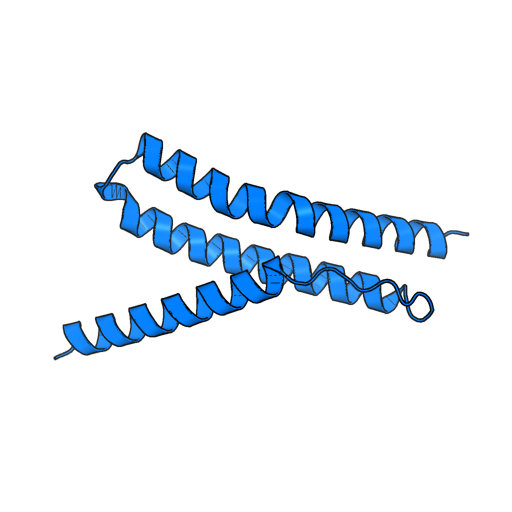44 89 LEU A O 1
ATOM 758 N N . PHE A 1 90 ? -3.852 -3.995 -10.041 1.00 92.50 90 PHE A N 1
ATOM 759 C CA . PHE A 1 90 ? -4.439 -4.767 -11.130 1.00 92.50 90 PHE A CA 1
ATOM 760 C C . PHE A 1 90 ? -3.814 -4.408 -12.484 1.00 92.50 90 PHE A C 1
ATOM 762 O O . PHE A 1 90 ? -3.394 -5.296 -13.222 1.00 92.50 90 PHE A O 1
ATOM 769 N N . LEU A 1 91 ? -3.692 -3.112 -12.788 1.00 91.50 91 LEU A N 1
ATOM 770 C CA . LEU A 1 91 ? -3.091 -2.635 -14.036 1.00 91.50 91 LEU A CA 1
ATOM 771 C C . LEU A 1 91 ? -1.639 -3.083 -14.181 1.00 91.50 91 LEU A C 1
ATOM 773 O O . LEU A 1 91 ? -1.240 -3.533 -15.251 1.00 91.50 91 LEU A O 1
ATOM 777 N N . ILE A 1 92 ? -0.860 -2.974 -13.108 1.00 89.44 92 ILE A N 1
ATOM 778 C CA . ILE A 1 92 ? 0.534 -3.407 -13.111 1.00 89.44 92 ILE A CA 1
ATOM 779 C C . ILE A 1 92 ? 0.657 -4.905 -13.323 1.00 89.44 92 ILE A C 1
ATOM 781 O O . ILE A 1 92 ? 1.473 -5.323 -14.135 1.00 89.44 92 ILE A O 1
ATOM 785 N N . LEU A 1 93 ? -0.167 -5.699 -12.644 1.00 89.81 93 LEU A N 1
ATOM 786 C CA . LEU A 1 93 ? -0.124 -7.149 -12.765 1.00 89.81 93 LEU A CA 1
ATOM 787 C C . LEU A 1 93 ? -0.471 -7.575 -14.198 1.00 89.81 93 LEU A C 1
ATOM 789 O O . LEU A 1 93 ? 0.213 -8.418 -14.769 1.00 89.81 93 LEU A O 1
ATOM 793 N N . CYS A 1 94 ? -1.460 -6.933 -14.831 1.00 91.62 94 CYS A N 1
ATOM 794 C CA . CYS A 1 94 ? -1.734 -7.134 -16.256 1.00 91.62 9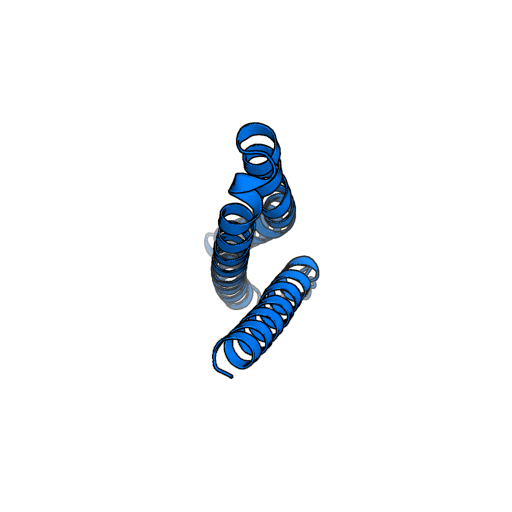4 CYS A CA 1
ATOM 795 C C . CYS A 1 94 ? -0.520 -6.800 -17.135 1.00 91.62 94 CYS A C 1
ATOM 797 O O . CYS A 1 94 ? -0.207 -7.550 -18.056 1.00 91.62 94 CYS A O 1
ATOM 799 N N . LEU A 1 95 ? 0.167 -5.692 -16.857 1.00 88.94 95 LEU A N 1
ATOM 800 C CA . LEU A 1 95 ? 1.322 -5.240 -17.633 1.00 88.94 95 LEU A CA 1
ATOM 801 C C . LEU A 1 95 ? 2.509 -6.204 -17.484 1.00 88.94 95 LEU A C 1
ATOM 803 O O . LEU A 1 95 ? 3.135 -6.565 -18.476 1.00 88.94 95 LEU A O 1
ATOM 807 N N . GLU A 1 96 ? 2.771 -6.685 -16.269 1.00 87.94 96 GLU A N 1
ATOM 808 C CA . GLU A 1 96 ? 3.790 -7.701 -15.991 1.00 87.94 96 GLU A CA 1
ATOM 809 C C . GLU A 1 96 ? 3.488 -9.027 -16.688 1.00 87.94 96 GLU A C 1
ATOM 811 O O . GLU A 1 96 ? 4.387 -9.613 -17.287 1.00 87.94 96 GLU A O 1
ATOM 816 N N . VAL A 1 97 ? 2.227 -9.474 -16.683 1.00 88.75 97 VAL A N 1
ATOM 817 C CA . VAL A 1 97 ? 1.805 -10.682 -17.410 1.00 88.75 97 VAL A CA 1
ATOM 818 C C . VAL A 1 97 ? 2.027 -10.520 -18.913 1.00 88.75 97 VAL A C 1
ATOM 820 O O . VAL A 1 97 ? 2.577 -11.420 -19.543 1.00 88.75 97 VAL A O 1
ATOM 823 N N . VAL A 1 98 ? 1.654 -9.376 -19.494 1.00 91.06 98 VAL A N 1
ATOM 824 C CA . VAL A 1 98 ? 1.872 -9.104 -20.926 1.00 91.06 98 VAL A CA 1
ATOM 825 C C . VAL A 1 98 ? 3.362 -9.108 -21.268 1.00 91.06 98 VAL A C 1
ATOM 827 O O . VAL A 1 98 ? 3.758 -9.759 -22.231 1.00 91.06 98 VAL A O 1
ATOM 830 N N . LEU A 1 99 ? 4.195 -8.435 -20.470 1.00 86.88 99 LEU A N 1
ATOM 831 C CA . LEU A 1 99 ? 5.646 -8.411 -20.677 1.00 86.88 99 LEU A CA 1
ATOM 832 C C . LEU A 1 99 ? 6.271 -9.803 -20.547 1.00 86.88 99 LEU A C 1
ATOM 834 O O . LEU A 1 99 ? 7.161 -10.150 -21.320 1.00 86.88 99 LEU A O 1
ATOM 838 N N . LEU A 1 100 ? 5.801 -10.608 -19.593 1.00 87.69 100 LEU A N 1
ATOM 839 C CA . LEU A 1 100 ? 6.269 -11.977 -19.401 1.00 87.69 100 LEU A CA 1
ATOM 840 C C . LEU A 1 100 ? 5.921 -12.852 -20.608 1.00 87.69 100 LEU A C 1
ATOM 842 O O . LEU A 1 100 ? 6.778 -13.589 -21.083 1.00 87.69 100 LEU A O 1
ATOM 846 N N . VAL A 1 101 ? 4.706 -12.727 -21.149 1.00 88.81 101 VAL A N 1
ATOM 847 C CA . VAL A 1 101 ? 4.294 -13.435 -22.372 1.00 88.81 101 VAL A CA 1
ATOM 848 C C . VAL A 1 101 ? 5.131 -12.999 -23.579 1.00 88.81 101 VAL A C 1
ATOM 850 O O . VAL A 1 101 ? 5.546 -13.850 -24.357 1.00 88.81 101 VAL A O 1
ATOM 853 N N . GLN A 1 102 ? 5.423 -11.702 -23.719 1.00 86.44 102 GLN A N 1
ATOM 854 C CA . GLN A 1 102 ? 6.244 -11.174 -24.817 1.00 86.44 102 GLN A CA 1
ATOM 855 C C . GLN A 1 102 ? 7.715 -11.595 -24.751 1.00 86.44 102 GLN A C 1
ATOM 857 O O . GLN A 1 102 ? 8.343 -11.709 -25.791 1.00 86.44 102 GLN A O 1
ATOM 862 N N . HIS A 1 103 ? 8.275 -11.786 -23.555 1.00 77.69 103 HIS A N 1
ATOM 863 C CA . HIS A 1 103 ? 9.660 -12.238 -23.385 1.00 77.69 103 HIS A CA 1
ATOM 864 C C . HIS A 1 103 ? 9.821 -13.765 -23.422 1.00 77.69 103 HIS A C 1
ATOM 866 O O . HIS A 1 103 ? 10.945 -14.245 -23.551 1.00 77.69 103 HIS A O 1
ATOM 872 N N . ALA A 1 104 ? 8.730 -14.519 -23.259 1.00 68.69 104 ALA A N 1
ATOM 873 C CA . ALA A 1 104 ? 8.729 -15.981 -23.294 1.00 68.69 104 ALA A CA 1
ATOM 874 C C . ALA A 1 104 ? 8.557 -16.572 -24.711 1.00 68.69 104 ALA A C 1
ATOM 876 O O . ALA A 1 104 ? 8.765 -17.774 -24.879 1.00 68.69 104 ALA A O 1
ATOM 877 N N . PHE A 1 105 ? 8.187 -15.748 -25.697 1.00 50.22 105 PHE A N 1
ATOM 878 C CA . PHE A 1 105 ? 8.098 -16.069 -27.129 1.00 50.22 105 PHE A CA 1
ATOM 879 C C . PHE A 1 105 ? 9.198 -15.350 -27.915 1.00 50.22 105 PHE A C 1
ATOM 881 O O . PHE A 1 105 ? 9.636 -15.919 -28.939 1.00 50.22 105 PHE A O 1
#